Protein AF-B4D749-F1 (afdb_monomer_lite)

Radius of gyration: 25.69 Å; chains: 1; bounding box: 63×24×82 Å

Secondary structure (DSSP, 8-state):
--HHHHHHHHHHHHHHHHHHHHHHHHHHHHHHHHHHHHHHHHHHHHHHHHHHHHHHHHHHHHHTTPPP-HHHHHHHHHHHHHHHHHHTTT-HHHHHHHHHHHHHHH-GGG--HHHHHHTT--HHHHHHHHHHHHHHH-

pLDDT: mean 88.86, std 10.55, range [52.06, 98.38]

Organism: NCBI:txid497964

Foldseek 3Di:
DDPVVVVVVVVVVVVVVVVVVVVVVVVVVVVVVLVVLLVLLVQLLVLLVVLLVLVVVVVVVVVVPDDDDLVSLLVSLVSLLSSLVSCCVPDVLLSVLSNVLSVCSNPVPVDDPVNCVVSQNPSVRSSVVSVVSSVVRD

Sequence (138 aa):
MTETEIAMWLSVTSASIAAISFLRDHLATRNERETEQRGSVDKGLIALREAASHTERYIDSRREGAERNTKIELELENLWYAVYVAMRNINEPLARRFRLKAGYWRDPEQWSEQTVTEAGIGLKRIVLEADFLLHQVG

Structure (mmCIF, N/CA/C/O backbone):
data_AF-B4D749-F1
#
_entry.id   AF-B4D749-F1
#
loop_
_atom_site.group_PDB
_atom_site.id
_atom_site.type_symbol
_atom_site.label_atom_id
_atom_site.label_alt_id
_atom_site.label_comp_id
_atom_site.label_asym_id
_atom_site.label_entity_id
_atom_site.label_seq_id
_atom_site.pdbx_PDB_ins_code
_atom_site.Cartn_x
_atom_site.Cartn_y
_atom_site.Cartn_z
_atom_site.occupancy
_atom_site.B_iso_or_equiv
_atom_site.auth_seq_id
_atom_site.auth_comp_id
_atom_site.auth_asym_id
_atom_site.auth_atom_id
_atom_site.pdbx_PDB_model_num
ATOM 1 N N . MET A 1 1 ? 46.280 -2.096 -55.944 1.00 57.69 1 MET A N 1
ATOM 2 C CA . MET A 1 1 ? 45.014 -1.817 -55.245 1.00 57.69 1 MET A CA 1
ATOM 3 C C . MET A 1 1 ? 44.299 -0.739 -56.035 1.00 57.69 1 MET A C 1
ATOM 5 O O . MET A 1 1 ? 44.894 0.304 -56.279 1.00 57.69 1 MET A O 1
ATOM 9 N N . THR A 1 2 ? 43.117 -1.047 -56.552 1.00 80.94 2 THR A N 1
ATOM 10 C CA . THR A 1 2 ? 42.337 -0.180 -57.453 1.00 80.94 2 THR A CA 1
ATOM 11 C C . THR A 1 2 ? 41.416 0.745 -56.646 1.00 80.94 2 THR A C 1
ATOM 13 O O . THR A 1 2 ? 41.023 0.394 -55.534 1.00 80.94 2 THR A O 1
ATOM 16 N N . GLU A 1 3 ? 41.051 1.923 -57.167 1.00 74.75 3 GLU A N 1
ATOM 17 C CA . GLU A 1 3 ? 40.133 2.862 -56.478 1.00 74.75 3 GLU A CA 1
ATOM 18 C C . GLU A 1 3 ? 38.808 2.198 -56.056 1.00 74.75 3 GLU A C 1
ATOM 20 O O . GLU A 1 3 ? 38.255 2.503 -54.999 1.00 74.75 3 GLU A O 1
ATOM 25 N N . THR A 1 4 ? 38.336 1.224 -56.835 1.00 73.31 4 THR A N 1
ATOM 26 C CA . THR A 1 4 ? 37.127 0.438 -56.560 1.00 73.31 4 THR A CA 1
ATOM 27 C C . THR A 1 4 ? 37.265 -0.495 -55.355 1.00 73.31 4 THR A C 1
ATOM 29 O O . THR A 1 4 ? 36.298 -0.689 -54.620 1.00 73.31 4 THR A O 1
ATOM 32 N N . GLU A 1 5 ? 38.456 -1.047 -55.102 1.00 70.31 5 GLU A N 1
ATOM 33 C CA . GLU A 1 5 ? 38.710 -1.867 -53.909 1.00 70.31 5 GLU A CA 1
ATOM 34 C C . GLU A 1 5 ? 38.688 -1.005 -52.642 1.00 70.31 5 GLU A C 1
ATOM 36 O O . GLU A 1 5 ? 38.099 -1.401 -51.637 1.00 70.31 5 GLU A O 1
ATOM 41 N N . ILE A 1 6 ? 39.257 0.204 -52.699 1.00 70.12 6 ILE A N 1
ATOM 42 C CA . ILE A 1 6 ? 39.272 1.143 -51.568 1.00 70.12 6 ILE A CA 1
ATOM 43 C C . ILE A 1 6 ? 37.844 1.604 -51.224 1.00 70.12 6 ILE A C 1
ATOM 45 O O . ILE A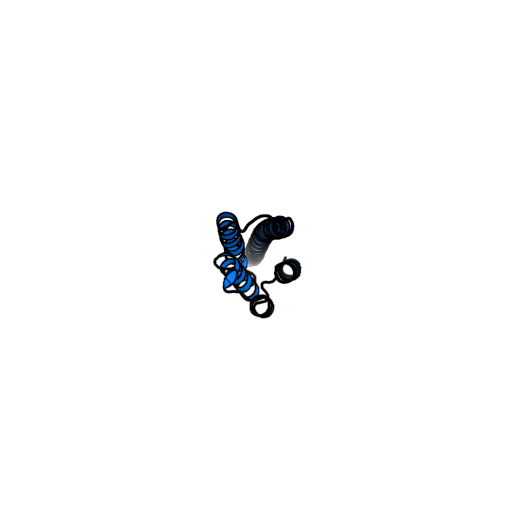 1 6 ? 37.459 1.591 -50.054 1.00 70.12 6 ILE A O 1
ATOM 49 N N . ALA A 1 7 ? 37.029 1.945 -52.229 1.00 72.00 7 ALA A N 1
ATOM 50 C CA . ALA A 1 7 ? 35.634 2.354 -52.034 1.00 72.00 7 ALA A CA 1
ATOM 51 C C . ALA A 1 7 ? 34.765 1.249 -51.399 1.00 72.00 7 ALA A C 1
ATOM 53 O O . ALA A 1 7 ? 33.923 1.521 -50.540 1.00 72.00 7 ALA A O 1
ATOM 54 N N . MET A 1 8 ? 35.003 -0.010 -51.774 1.00 72.25 8 MET A N 1
ATOM 55 C CA . MET A 1 8 ? 34.299 -1.170 -51.224 1.00 72.25 8 MET A CA 1
ATOM 56 C C . MET A 1 8 ? 34.629 -1.399 -49.739 1.00 72.25 8 MET A C 1
ATOM 58 O O . MET A 1 8 ? 33.719 -1.588 -48.931 1.00 72.25 8 MET A O 1
ATOM 62 N N . TRP A 1 9 ? 35.901 -1.290 -49.340 1.00 58.44 9 TRP A N 1
ATOM 63 C CA . TRP A 1 9 ? 36.304 -1.395 -47.928 1.00 58.44 9 TRP A CA 1
ATOM 64 C C . TRP A 1 9 ? 35.773 -0.238 -47.056 1.00 58.44 9 TRP A C 1
ATOM 66 O O . TRP A 1 9 ? 35.377 -0.455 -45.906 1.00 58.44 9 TRP A O 1
ATOM 76 N N . LEU A 1 10 ? 35.689 0.983 -47.595 1.00 67.25 10 LEU A N 1
ATOM 77 C CA . LEU A 1 10 ? 35.098 2.137 -46.896 1.00 67.25 10 LEU A CA 1
ATOM 78 C C . LEU A 1 10 ? 33.574 1.996 -46.686 1.00 67.25 10 LEU A C 1
ATOM 80 O O . LEU A 1 10 ? 33.039 2.421 -45.659 1.00 67.25 10 LEU A O 1
ATOM 84 N N . SER A 1 11 ? 32.863 1.355 -47.617 1.00 64.38 11 SER A N 1
ATOM 85 C CA . SER A 1 11 ? 31.421 1.086 -47.493 1.00 64.38 11 SER A CA 1
ATOM 86 C C . SER A 1 11 ? 31.102 0.004 -46.448 1.00 64.38 11 SER A C 1
ATOM 88 O O . SER A 1 11 ? 30.180 0.159 -45.646 1.00 64.38 11 SER A O 1
ATOM 90 N N . VAL A 1 12 ? 31.897 -1.069 -46.395 1.00 63.41 12 VAL A N 1
ATOM 91 C CA . VAL A 1 12 ? 31.700 -2.162 -45.424 1.00 63.41 12 VAL A CA 1
ATOM 92 C C . VAL A 1 12 ? 31.964 -1.692 -43.988 1.00 63.41 12 VAL A C 1
ATOM 94 O O . VAL A 1 12 ? 31.225 -2.046 -43.066 1.00 63.41 12 VAL A O 1
ATOM 97 N N . THR A 1 13 ? 32.985 -0.857 -43.781 1.00 66.75 13 THR A N 1
ATOM 98 C CA . THR A 1 13 ? 33.313 -0.313 -42.451 1.00 66.75 13 THR A CA 1
ATOM 99 C C . THR A 1 13 ? 32.249 0.658 -41.943 1.00 66.75 13 THR A C 1
ATOM 101 O O . THR A 1 13 ? 31.842 0.564 -40.786 1.00 66.75 13 THR A O 1
ATOM 104 N N . SER A 1 14 ? 31.725 1.533 -42.803 1.00 66.69 14 SER A N 1
ATOM 105 C CA . SER A 1 14 ? 30.655 2.473 -42.439 1.00 66.69 14 SER A CA 1
ATOM 106 C C . SER A 1 14 ? 29.330 1.771 -42.116 1.00 66.69 14 SER A C 1
ATOM 108 O O . SER A 1 14 ? 28.709 2.087 -41.098 1.00 66.69 14 SER A O 1
ATOM 110 N N . ALA A 1 15 ? 28.940 0.754 -42.891 1.00 64.75 15 ALA A N 1
ATOM 111 C CA . ALA A 1 15 ? 27.777 -0.080 -42.573 1.00 64.75 15 ALA A CA 1
ATOM 112 C C . ALA A 1 15 ? 27.944 -0.834 -41.237 1.00 64.75 15 ALA A C 1
ATOM 114 O O . ALA A 1 15 ? 27.006 -0.920 -40.441 1.00 64.75 15 ALA A O 1
ATOM 115 N N . SER A 1 16 ? 29.157 -1.318 -40.948 1.00 65.00 16 SER A N 1
ATOM 116 C CA . SER A 1 16 ? 29.476 -2.006 -39.688 1.00 65.00 16 SER A CA 1
ATOM 117 C C . SER A 1 16 ? 29.409 -1.068 -38.477 1.00 65.00 16 SER A C 1
ATOM 119 O O . SER A 1 16 ? 28.849 -1.430 -37.443 1.00 65.00 16 SER A O 1
ATOM 121 N N . ILE A 1 17 ? 29.927 0.159 -38.602 1.00 76.69 17 ILE A N 1
ATOM 122 C CA . ILE A 1 17 ? 29.863 1.180 -37.544 1.00 76.69 17 ILE A CA 1
ATOM 123 C C . ILE A 1 17 ? 28.409 1.554 -37.237 1.00 76.69 17 ILE A C 1
ATOM 125 O O . ILE A 1 17 ? 28.036 1.651 -36.065 1.00 76.69 17 ILE A O 1
ATOM 129 N N . ALA A 1 18 ? 27.576 1.724 -38.267 1.00 78.25 18 ALA A N 1
ATOM 130 C CA . ALA A 1 18 ? 26.160 2.035 -38.095 1.00 78.25 18 ALA A CA 1
ATOM 131 C C . ALA A 1 18 ? 25.410 0.905 -37.369 1.00 78.25 18 ALA A C 1
ATOM 133 O O . ALA A 1 18 ? 24.680 1.171 -36.415 1.00 78.25 18 ALA A O 1
ATOM 134 N N . ALA A 1 19 ? 25.650 -0.355 -37.749 1.00 77.31 19 ALA A N 1
ATOM 135 C CA . ALA A 1 19 ? 25.043 -1.513 -37.095 1.00 77.31 19 ALA A CA 1
ATOM 136 C C . ALA A 1 19 ? 25.461 -1.644 -35.618 1.00 77.31 19 ALA A C 1
ATOM 138 O O . ALA A 1 19 ? 24.615 -1.865 -34.752 1.00 77.31 19 ALA A O 1
ATOM 139 N N . ILE A 1 20 ? 26.748 -1.450 -35.306 1.00 83.06 20 ILE A N 1
ATOM 140 C CA . ILE A 1 20 ? 27.256 -1.473 -33.923 1.00 83.06 20 ILE A CA 1
ATOM 141 C C . ILE A 1 20 ? 26.649 -0.333 -33.096 1.00 83.06 20 ILE A C 1
ATOM 143 O O . ILE A 1 20 ? 26.278 -0.540 -31.939 1.00 83.06 20 ILE A O 1
ATOM 147 N N . SER A 1 21 ? 26.530 0.860 -33.681 1.00 84.12 21 SER A N 1
ATOM 148 C CA . SER A 1 21 ? 25.950 2.027 -33.006 1.00 84.12 21 SER A CA 1
ATOM 149 C C . SER A 1 21 ? 24.464 1.820 -32.716 1.00 84.12 21 SER A C 1
ATOM 151 O O . SER A 1 21 ? 24.028 2.066 -31.597 1.00 84.12 21 SER A O 1
ATOM 153 N N . PHE A 1 22 ? 23.714 1.277 -33.679 1.00 82.62 22 PHE A N 1
ATOM 154 C CA . PHE A 1 22 ? 22.303 0.927 -33.515 1.00 82.62 22 PHE A CA 1
ATOM 155 C C . PHE A 1 22 ? 22.085 -0.132 -32.425 1.00 82.62 22 PHE A C 1
ATOM 157 O O . PHE A 1 22 ? 21.208 0.018 -31.578 1.00 82.62 22 PHE A O 1
ATOM 164 N N . LEU A 1 23 ? 22.910 -1.184 -32.392 1.00 83.69 23 LEU A N 1
ATOM 165 C CA . LEU A 1 23 ? 22.831 -2.203 -31.341 1.00 83.69 23 LEU A CA 1
ATOM 166 C C . LEU A 1 23 ? 23.162 -1.629 -29.961 1.00 83.69 23 LEU A C 1
ATOM 168 O O . LEU A 1 23 ? 22.490 -1.962 -28.988 1.00 83.69 23 LEU A O 1
ATOM 172 N N . ARG A 1 24 ? 24.171 -0.756 -29.865 1.00 85.56 24 ARG A N 1
ATOM 173 C CA . ARG A 1 24 ? 24.519 -0.085 -28.607 1.00 85.56 24 ARG A CA 1
ATOM 174 C C . ARG A 1 24 ? 23.376 0.794 -28.106 1.00 85.56 24 ARG A C 1
ATOM 176 O O . ARG A 1 24 ? 23.051 0.711 -26.929 1.00 85.56 24 ARG A O 1
ATOM 183 N N . ASP A 1 25 ? 22.778 1.594 -28.982 1.00 85.44 25 ASP A N 1
ATOM 184 C CA . ASP A 1 25 ? 21.657 2.480 -28.649 1.00 85.44 25 ASP A CA 1
ATOM 185 C C . ASP A 1 25 ? 20.421 1.684 -28.193 1.00 85.44 25 ASP A C 1
ATOM 187 O O . ASP A 1 25 ? 19.820 1.957 -27.152 1.00 85.44 25 ASP A O 1
ATOM 191 N N . HIS A 1 26 ? 20.107 0.595 -28.898 1.00 80.44 26 HIS A N 1
ATOM 192 C CA . HIS A 1 26 ? 19.005 -0.296 -28.531 1.00 80.44 26 HIS A CA 1
ATOM 193 C C . HIS A 1 26 ? 19.240 -1.041 -27.207 1.00 80.44 26 HIS A C 1
ATOM 195 O O . HIS A 1 26 ? 18.302 -1.281 -26.450 1.00 80.44 26 HIS A O 1
ATOM 201 N N . LEU A 1 27 ? 20.486 -1.413 -26.898 1.00 86.31 27 LEU A N 1
ATOM 202 C CA . LEU A 1 27 ? 20.834 -2.016 -25.607 1.00 86.31 27 LEU A CA 1
ATOM 203 C C . LEU A 1 27 ? 20.831 -0.985 -24.472 1.00 86.31 27 LEU A C 1
ATOM 205 O O . LEU A 1 27 ? 20.348 -1.294 -23.384 1.00 86.31 27 LEU A O 1
ATOM 209 N N . ALA A 1 28 ? 21.326 0.229 -24.721 1.00 85.00 28 ALA A N 1
ATOM 210 C CA . ALA A 1 28 ? 21.329 1.315 -23.744 1.00 85.00 28 ALA A CA 1
ATOM 211 C C . ALA A 1 28 ? 19.898 1.698 -23.342 1.00 85.00 28 ALA A C 1
ATOM 213 O O . ALA A 1 28 ? 19.563 1.666 -22.161 1.00 85.00 28 ALA A O 1
ATOM 214 N N . THR A 1 29 ? 19.022 1.919 -24.324 1.00 84.38 29 THR A N 1
ATOM 215 C CA . THR A 1 29 ? 17.605 2.252 -24.094 1.00 84.38 29 THR A CA 1
ATOM 216 C C . THR A 1 29 ? 16.841 1.144 -23.364 1.00 84.38 29 THR A C 1
ATOM 218 O O . THR A 1 29 ? 15.959 1.428 -22.553 1.00 84.38 29 THR A O 1
ATOM 221 N N . ARG A 1 30 ? 17.164 -0.134 -23.610 1.00 81.62 30 ARG A N 1
ATOM 222 C CA . ARG A 1 30 ? 16.599 -1.254 -22.838 1.00 81.62 30 ARG A CA 1
ATOM 223 C C . ARG A 1 30 ? 17.075 -1.252 -21.390 1.00 81.62 30 ARG A C 1
ATOM 225 O O . ARG A 1 30 ? 16.242 -1.354 -20.497 1.00 81.62 30 ARG A O 1
ATOM 232 N N . ASN A 1 31 ? 18.377 -1.100 -21.166 1.00 85.69 31 ASN A N 1
ATOM 233 C CA . ASN A 1 31 ? 18.955 -1.105 -19.824 1.00 85.69 31 ASN A CA 1
ATOM 234 C C . ASN A 1 31 ? 18.443 0.072 -18.972 1.00 85.69 31 ASN A C 1
ATOM 236 O O . ASN A 1 31 ? 18.150 -0.091 -17.789 1.00 85.69 31 ASN A O 1
ATOM 240 N N . GLU A 1 32 ? 18.275 1.249 -19.580 1.00 85.75 32 GLU A N 1
ATOM 241 C CA . GLU A 1 32 ? 17.660 2.413 -18.931 1.00 85.75 32 GLU A CA 1
ATOM 242 C C . GLU A 1 32 ? 16.224 2.111 -18.496 1.00 85.75 32 GLU A C 1
ATOM 244 O O . GLU A 1 32 ? 15.897 2.276 -17.323 1.00 85.75 32 GLU A O 1
ATOM 249 N N . ARG A 1 33 ? 15.392 1.564 -19.394 1.00 83.94 33 ARG A N 1
ATOM 250 C CA . ARG A 1 33 ? 14.009 1.172 -19.069 1.00 83.94 33 ARG A CA 1
ATOM 251 C C . ARG A 1 33 ? 13.937 0.113 -17.973 1.00 83.94 33 ARG A C 1
ATOM 253 O O . ARG A 1 33 ? 13.086 0.207 -17.094 1.00 83.94 33 ARG A O 1
ATOM 260 N N . GLU A 1 34 ? 14.813 -0.888 -18.008 1.00 84.44 34 GLU A N 1
ATOM 261 C CA . GLU A 1 34 ? 14.893 -1.920 -16.966 1.00 84.44 34 GLU A CA 1
ATOM 262 C C . GLU A 1 34 ? 15.292 -1.317 -15.612 1.00 84.44 34 GLU A C 1
ATOM 264 O O . GLU A 1 34 ? 14.698 -1.644 -14.583 1.00 84.44 34 GLU A O 1
ATOM 269 N N . THR A 1 35 ? 16.247 -0.386 -15.606 1.00 85.50 35 THR A N 1
ATOM 270 C CA . THR A 1 35 ? 16.694 0.313 -14.392 1.00 85.50 35 THR A CA 1
ATOM 271 C C . THR A 1 35 ? 15.597 1.218 -13.828 1.00 85.50 35 THR A C 1
ATOM 273 O O . THR A 1 35 ? 15.342 1.208 -12.623 1.00 85.50 35 THR A O 1
ATOM 276 N N . GLU A 1 36 ? 14.902 1.970 -14.684 1.00 86.44 36 GLU A N 1
ATOM 277 C CA . GLU A 1 36 ? 13.758 2.805 -14.301 1.00 86.44 36 GLU A CA 1
ATOM 278 C C . GLU A 1 36 ? 12.596 1.969 -13.752 1.00 86.44 36 GLU A C 1
ATOM 280 O O . GLU A 1 36 ? 11.981 2.338 -12.745 1.00 86.44 36 GLU A O 1
ATOM 285 N N . GLN A 1 37 ? 12.318 0.821 -14.378 1.00 86.25 37 GLN A N 1
ATOM 286 C CA . GLN A 1 37 ? 11.284 -0.106 -13.932 1.00 86.25 37 GLN A CA 1
ATOM 287 C C . GLN A 1 37 ? 11.620 -0.680 -12.551 1.00 86.25 37 GLN A C 1
ATOM 289 O O . GLN A 1 37 ? 10.779 -0.631 -11.652 1.00 86.25 37 GLN A O 1
ATOM 294 N N . ARG A 1 38 ? 12.857 -1.152 -12.350 1.00 85.88 38 ARG A N 1
ATOM 295 C CA . ARG A 1 38 ? 13.338 -1.646 -11.048 1.00 85.88 38 ARG A CA 1
ATOM 296 C C . ARG A 1 38 ? 13.267 -0.572 -9.972 1.00 85.88 38 ARG A C 1
ATOM 298 O O . ARG A 1 38 ? 12.673 -0.797 -8.923 1.00 85.88 38 ARG A O 1
ATOM 305 N N . GLY A 1 39 ? 13.751 0.633 -10.270 1.00 87.19 39 GLY A N 1
ATOM 306 C CA . GLY A 1 39 ? 13.665 1.760 -9.343 1.00 87.19 39 GLY A CA 1
ATOM 307 C C . GLY A 1 39 ? 12.223 2.156 -9.001 1.00 87.19 39 GLY A C 1
ATOM 308 O O . GLY A 1 39 ? 11.958 2.627 -7.894 1.00 87.19 39 GLY A O 1
ATOM 309 N N . SER A 1 40 ? 11.274 1.960 -9.919 1.00 87.62 40 SER A N 1
ATOM 310 C CA . SER A 1 40 ? 9.846 2.184 -9.659 1.00 87.62 40 SER A CA 1
ATOM 311 C C . SER A 1 40 ? 9.254 1.102 -8.751 1.00 87.62 40 SER A C 1
ATOM 313 O O . SER A 1 40 ? 8.513 1.429 -7.822 1.00 87.62 40 SER A O 1
ATOM 315 N N . VAL A 1 41 ? 9.619 -0.166 -8.973 1.00 88.81 41 VAL A N 1
ATOM 316 C CA . VAL A 1 41 ? 9.234 -1.299 -8.115 1.00 88.81 41 VAL A CA 1
ATOM 317 C C . VAL A 1 41 ? 9.760 -1.119 -6.692 1.00 88.81 41 VAL A C 1
ATOM 319 O O . VAL A 1 41 ? 8.978 -1.218 -5.746 1.00 88.81 41 VAL A O 1
ATOM 322 N N . ASP A 1 42 ? 11.034 -0.761 -6.533 1.00 90.06 42 ASP A N 1
ATOM 323 C CA . ASP A 1 42 ? 11.648 -0.548 -5.218 1.00 90.06 42 ASP A CA 1
ATOM 324 C C . ASP A 1 42 ? 10.946 0.568 -4.435 1.00 90.06 42 ASP A C 1
ATOM 326 O O . ASP A 1 42 ? 10.627 0.405 -3.256 1.00 90.06 42 ASP A O 1
ATOM 330 N N . LYS A 1 43 ? 10.623 1.688 -5.097 1.00 90.44 43 LYS A N 1
ATOM 331 C CA . LYS A 1 43 ? 9.842 2.777 -4.485 1.00 90.44 43 LYS A CA 1
ATOM 332 C C . LYS A 1 43 ? 8.465 2.299 -4.019 1.00 90.44 43 LYS A C 1
ATOM 334 O O . LYS A 1 43 ? 8.034 2.667 -2.927 1.00 90.44 43 LYS A O 1
ATOM 339 N N . GLY A 1 44 ? 7.792 1.476 -4.825 1.00 91.19 44 GLY A N 1
ATOM 340 C CA . GLY A 1 44 ? 6.512 0.866 -4.466 1.00 91.19 44 GLY A CA 1
ATOM 341 C C . GLY A 1 44 ? 6.615 -0.044 -3.240 1.00 91.19 44 GLY A C 1
ATOM 342 O O . GLY A 1 44 ? 5.804 0.075 -2.320 1.00 91.19 44 GLY A O 1
ATOM 343 N N . LEU A 1 45 ? 7.642 -0.898 -3.187 1.00 91.25 45 LEU A N 1
ATOM 344 C CA . LEU A 1 45 ? 7.902 -1.803 -2.061 1.00 91.25 45 LEU A CA 1
ATOM 345 C C . LEU A 1 45 ? 8.226 -1.056 -0.767 1.00 91.25 45 LEU A C 1
ATOM 347 O O . LEU A 1 45 ? 7.734 -1.435 0.297 1.00 91.25 45 LEU A O 1
ATOM 351 N N . ILE A 1 46 ? 9.033 0.003 -0.842 1.00 93.50 46 ILE A N 1
ATOM 352 C CA . ILE A 1 46 ? 9.372 0.830 0.321 1.00 93.50 46 ILE A CA 1
ATOM 353 C C . ILE A 1 46 ? 8.105 1.471 0.894 1.00 93.50 46 ILE A C 1
ATOM 355 O O . ILE A 1 46 ? 7.827 1.306 2.082 1.00 93.50 46 ILE A O 1
ATOM 359 N N . ALA A 1 47 ? 7.301 2.119 0.044 1.00 94.94 47 ALA A N 1
ATOM 360 C CA . ALA A 1 47 ? 6.046 2.736 0.466 1.00 94.94 47 ALA A CA 1
ATOM 361 C C . ALA A 1 47 ? 5.079 1.704 1.073 1.00 94.94 47 ALA A C 1
ATOM 363 O O . ALA A 1 47 ? 4.433 1.968 2.088 1.00 94.94 47 ALA A O 1
ATOM 364 N N . LEU A 1 48 ? 4.993 0.507 0.478 1.00 95.81 48 LEU A N 1
ATOM 365 C CA . LEU A 1 48 ? 4.157 -0.577 0.991 1.00 95.81 48 LEU A CA 1
ATOM 366 C C . LEU A 1 48 ? 4.594 -1.028 2.388 1.00 95.81 48 LEU A C 1
ATOM 368 O O . LEU A 1 48 ? 3.749 -1.183 3.269 1.00 95.81 48 LEU A O 1
ATOM 372 N N . ARG A 1 49 ? 5.897 -1.239 2.598 1.00 95.12 49 ARG A N 1
ATOM 373 C CA . ARG A 1 49 ? 6.443 -1.663 3.896 1.00 95.12 49 ARG A CA 1
ATOM 374 C C . ARG A 1 49 ? 6.201 -0.619 4.977 1.00 95.12 49 ARG A C 1
ATOM 376 O O . ARG A 1 49 ? 5.853 -0.982 6.099 1.00 95.12 49 ARG A O 1
ATOM 3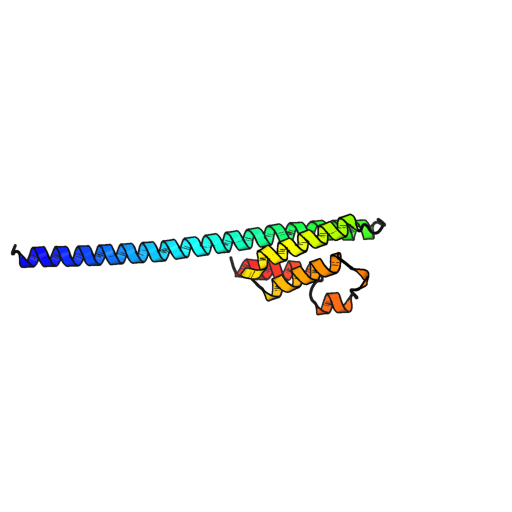83 N N . GLU A 1 50 ? 6.343 0.658 4.637 1.00 96.88 50 GLU A N 1
ATOM 384 C CA . GLU A 1 50 ? 6.037 1.766 5.541 1.00 96.88 50 GLU A CA 1
ATOM 385 C C 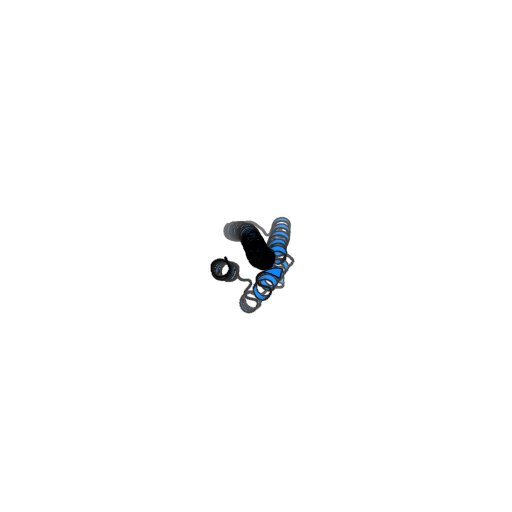. GLU A 1 50 ? 4.552 1.766 5.937 1.00 96.88 50 GLU A C 1
ATOM 387 O O . GLU A 1 50 ? 4.229 1.686 7.125 1.00 96.88 50 GLU A O 1
ATOM 392 N N . ALA A 1 51 ? 3.644 1.738 4.955 1.00 97.94 51 ALA A N 1
ATOM 393 C CA . ALA A 1 51 ? 2.202 1.698 5.199 1.00 97.94 51 ALA A CA 1
ATOM 394 C C . ALA A 1 51 ? 1.778 0.470 6.025 1.00 97.94 51 ALA A C 1
ATOM 396 O O . ALA A 1 51 ? 0.959 0.582 6.945 1.00 97.94 51 ALA A O 1
ATOM 397 N N . ALA A 1 52 ? 2.348 -0.701 5.725 1.00 97.56 52 ALA A N 1
ATOM 398 C CA . ALA A 1 52 ? 2.070 -1.941 6.439 1.00 97.56 52 ALA A CA 1
ATOM 399 C C . ALA A 1 52 ? 2.548 -1.880 7.895 1.00 97.56 52 ALA A C 1
ATOM 401 O O . ALA A 1 52 ? 1.749 -2.115 8.797 1.00 97.56 52 ALA A O 1
ATOM 402 N N . SER A 1 53 ? 3.797 -1.470 8.131 1.00 97.50 53 SER A N 1
ATOM 403 C CA . SER A 1 53 ? 4.376 -1.332 9.475 1.00 97.50 53 SER A CA 1
ATOM 404 C C . SER A 1 53 ? 3.577 -0.363 10.353 1.00 97.50 53 SER A C 1
ATOM 406 O O . SER A 1 53 ? 3.253 -0.676 11.499 1.00 97.50 53 SER A O 1
ATOM 408 N N . HIS A 1 54 ? 3.188 0.798 9.813 1.00 97.62 54 HIS A N 1
ATOM 409 C CA . HIS A 1 54 ? 2.343 1.750 10.542 1.00 97.62 54 HIS A CA 1
ATOM 410 C C . HIS A 1 54 ? 0.962 1.169 10.850 1.00 97.62 54 HIS A C 1
ATOM 412 O O . HIS A 1 54 ? 0.435 1.359 11.947 1.00 97.62 54 HIS A O 1
ATOM 418 N N . THR A 1 55 ? 0.390 0.428 9.899 1.00 97.94 55 THR A N 1
ATOM 419 C CA . THR A 1 55 ? -0.901 -0.233 10.087 1.00 97.94 55 THR A CA 1
ATOM 420 C C . THR A 1 55 ? -0.840 -1.283 11.197 1.00 97.94 55 THR A C 1
ATOM 422 O O . THR A 1 55 ? -1.728 -1.314 12.045 1.00 97.94 55 THR A O 1
ATOM 425 N N . GLU A 1 56 ? 0.187 -2.136 11.201 1.00 97.50 56 GLU A N 1
ATOM 426 C CA . GLU A 1 56 ? 0.376 -3.177 12.220 1.00 97.50 56 GLU A CA 1
ATOM 427 C C . GLU A 1 56 ? 0.498 -2.560 13.609 1.00 97.50 56 GLU A C 1
ATOM 429 O O . GLU A 1 56 ? -0.283 -2.901 14.493 1.00 97.50 56 GLU A O 1
ATOM 434 N N . ARG A 1 57 ? 1.374 -1.559 13.766 1.00 97.38 57 ARG A N 1
ATOM 435 C CA . ARG A 1 57 ? 1.539 -0.836 15.036 1.00 97.38 57 ARG A CA 1
ATOM 436 C C . ARG A 1 57 ? 0.235 -0.221 15.523 1.00 97.38 57 ARG A C 1
ATOM 438 O O . ARG A 1 57 ? -0.076 -0.295 16.709 1.00 97.38 57 ARG A O 1
ATOM 445 N N . TYR A 1 58 ? -0.534 0.384 14.617 1.00 96.88 58 TYR A N 1
ATOM 446 C CA . TYR A 1 58 ? -1.822 0.956 14.980 1.00 96.88 58 TYR A CA 1
ATOM 447 C C . TYR A 1 58 ? -2.798 -0.125 15.453 1.00 96.88 58 TYR A C 1
ATOM 449 O O . TYR A 1 58 ? -3.367 -0.001 16.534 1.00 96.88 58 TYR A O 1
ATOM 457 N N . ILE A 1 59 ? -2.949 -1.213 14.695 1.00 94.81 59 ILE A N 1
ATOM 458 C CA . ILE A 1 59 ? -3.821 -2.334 15.066 1.00 94.81 59 ILE A CA 1
ATOM 459 C C . ILE A 1 59 ? -3.400 -2.943 16.409 1.00 94.81 59 ILE A C 1
ATOM 461 O O . ILE A 1 59 ? -4.265 -3.209 17.243 1.00 94.81 59 ILE A O 1
ATOM 465 N N . ASP A 1 60 ? -2.105 -3.135 16.640 1.00 96.62 60 ASP A N 1
ATOM 466 C CA . ASP A 1 60 ? -1.595 -3.714 17.882 1.00 96.62 60 ASP A CA 1
ATOM 467 C C . ASP A 1 60 ? -1.837 -2.784 19.075 1.00 96.62 60 ASP A C 1
ATOM 469 O O . ASP A 1 60 ? -2.388 -3.228 20.079 1.00 96.62 60 ASP A O 1
ATOM 473 N N . SER A 1 61 ? -1.603 -1.474 18.934 1.00 96.44 61 SER A N 1
ATOM 474 C CA . SER A 1 61 ? -1.962 -0.514 19.991 1.00 96.44 61 SER A CA 1
ATOM 475 C C . SER A 1 61 ? -3.460 -0.539 20.329 1.00 96.44 61 SER A C 1
ATOM 477 O O . SER A 1 61 ? -3.838 -0.490 21.499 1.00 96.44 61 SER A O 1
ATOM 479 N N . ARG A 1 62 ? -4.338 -0.685 19.323 1.00 95.31 62 ARG A N 1
ATOM 480 C CA . ARG A 1 62 ? -5.788 -0.821 19.538 1.00 95.31 62 ARG A CA 1
ATOM 481 C C . ARG A 1 62 ? -6.132 -2.123 20.267 1.00 95.31 62 ARG A C 1
ATOM 483 O O . ARG A 1 62 ? -7.029 -2.117 21.106 1.00 95.31 62 ARG A O 1
ATOM 490 N N . ARG A 1 63 ? -5.420 -3.222 19.987 1.00 94.38 63 ARG A N 1
ATOM 491 C CA . ARG A 1 63 ? -5.569 -4.504 20.705 1.00 94.38 63 ARG A CA 1
ATOM 492 C C . ARG A 1 63 ? -5.113 -4.416 22.160 1.00 94.38 63 ARG A C 1
ATOM 494 O O . ARG A 1 63 ? -5.704 -5.070 23.010 1.00 94.38 63 ARG A O 1
ATOM 501 N N . GLU A 1 64 ? -4.110 -3.591 22.443 1.00 95.94 64 GLU A N 1
ATOM 502 C CA . GLU A 1 64 ? -3.610 -3.309 23.795 1.00 95.94 64 GLU A CA 1
ATOM 503 C C . GLU A 1 64 ? -4.512 -2.347 24.592 1.00 95.94 64 GLU A C 1
ATOM 505 O O . GLU A 1 64 ? -4.240 -2.061 25.757 1.00 95.94 64 GLU A O 1
ATOM 510 N N . GLY A 1 65 ? -5.613 -1.877 23.995 1.00 96.25 65 GLY A N 1
ATOM 511 C CA . GLY A 1 65 ? -6.614 -1.040 24.656 1.00 96.25 65 GLY A CA 1
ATOM 512 C C . GLY A 1 65 ? -6.490 0.453 24.361 1.00 96.25 65 GLY A C 1
ATOM 513 O O . GLY A 1 65 ? -7.214 1.240 24.968 1.00 96.25 65 GLY A O 1
ATOM 514 N N . ALA A 1 66 ? -5.621 0.867 23.431 1.00 95.38 66 ALA A N 1
ATOM 515 C CA . ALA A 1 66 ? -5.601 2.253 22.981 1.00 95.38 66 ALA A CA 1
ATOM 516 C C . ALA A 1 66 ? -6.933 2.632 22.313 1.00 95.38 66 ALA A C 1
ATOM 518 O O . ALA A 1 66 ? -7.532 1.863 21.549 1.00 95.38 66 ALA A O 1
ATOM 519 N N . GLU A 1 67 ? -7.383 3.856 22.574 1.00 95.88 67 GLU A N 1
ATOM 520 C CA . GLU A 1 67 ? -8.579 4.401 21.944 1.00 95.88 67 GLU A CA 1
ATOM 521 C C . GLU A 1 67 ? -8.373 4.665 20.445 1.00 95.88 67 GLU A C 1
ATOM 523 O O . GLU A 1 67 ? -7.259 4.687 19.909 1.00 95.88 67 GLU A O 1
ATOM 528 N N . ARG A 1 68 ? -9.489 4.877 19.743 1.00 94.38 68 ARG A N 1
ATOM 529 C CA . ARG A 1 68 ? -9.463 5.298 18.343 1.00 94.38 68 ARG A CA 1
ATOM 530 C C . ARG A 1 68 ? -8.744 6.637 18.207 1.00 94.38 68 ARG A C 1
ATOM 532 O O . ARG A 1 68 ? -8.964 7.553 18.988 1.00 94.38 68 ARG A O 1
ATOM 539 N N . ASN A 1 69 ? -7.909 6.754 17.177 1.00 95.50 69 ASN A N 1
ATOM 540 C CA . ASN A 1 69 ? -7.119 7.951 16.920 1.00 95.50 69 ASN A C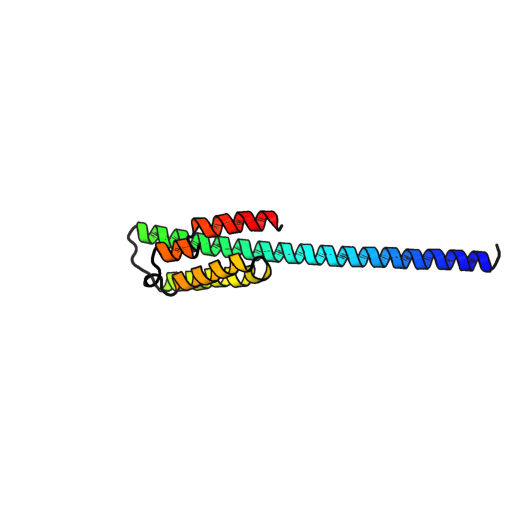A 1
ATOM 541 C C . ASN A 1 69 ? -7.225 8.309 15.441 1.00 95.50 69 ASN A C 1
ATOM 543 O O . ASN A 1 69 ? -6.513 7.765 14.598 1.00 95.50 69 ASN A O 1
ATOM 547 N N . THR A 1 70 ? -8.118 9.247 15.148 1.00 95.38 70 THR A N 1
ATOM 548 C CA . THR A 1 70 ? -8.425 9.698 13.786 1.00 95.38 70 THR A CA 1
ATOM 549 C C . THR A 1 70 ? -7.235 10.357 13.093 1.00 95.38 70 THR A C 1
ATOM 551 O O . THR A 1 70 ? -7.134 10.307 11.871 1.00 95.38 70 THR A O 1
ATOM 554 N N . LYS A 1 71 ? -6.294 10.938 13.850 1.00 96.25 71 LYS A N 1
ATOM 555 C CA . LYS A 1 71 ? -5.067 11.502 13.279 1.00 96.25 71 LYS A CA 1
ATOM 556 C C . LYS A 1 71 ? -4.180 10.403 12.693 1.00 96.25 71 LYS A C 1
ATOM 558 O O . LYS A 1 71 ? -3.704 10.552 11.574 1.00 96.25 71 LYS A O 1
ATOM 563 N N . ILE A 1 72 ? -4.005 9.297 13.420 1.00 96.62 72 ILE A N 1
ATOM 564 C CA . ILE A 1 72 ? -3.240 8.145 12.920 1.00 96.62 72 ILE A CA 1
ATOM 565 C C . ILE A 1 72 ? -3.969 7.504 11.734 1.00 96.62 72 ILE A C 1
ATOM 567 O O . ILE A 1 72 ? -3.335 7.157 10.745 1.00 96.62 72 ILE A O 1
ATOM 571 N N . GLU A 1 73 ? -5.298 7.390 11.784 1.00 97.06 73 GLU A N 1
ATOM 572 C CA . GLU A 1 73 ? -6.084 6.872 10.654 1.00 97.06 73 GLU A CA 1
ATOM 573 C C . GLU A 1 73 ? -5.897 7.723 9.382 1.00 97.06 73 GLU A C 1
ATOM 575 O O . GLU A 1 73 ? -5.670 7.172 8.307 1.00 97.06 73 GLU A O 1
ATOM 580 N N . LEU A 1 74 ? -5.866 9.055 9.498 1.00 97.56 74 LEU A N 1
ATOM 581 C CA . LEU A 1 74 ? -5.558 9.945 8.371 1.00 97.56 74 LEU A CA 1
ATOM 582 C C . LEU A 1 74 ? -4.120 9.765 7.849 1.00 97.56 74 LEU A C 1
ATOM 584 O O . LEU A 1 74 ? -3.874 9.814 6.643 1.00 97.56 74 LEU A O 1
ATOM 588 N N . GLU A 1 75 ? -3.149 9.550 8.736 1.00 97.62 75 GLU A N 1
ATOM 589 C CA . GLU A 1 75 ? -1.773 9.227 8.336 1.00 97.62 75 GLU A CA 1
ATOM 590 C C . GLU A 1 75 ? -1.721 7.901 7.560 1.00 97.62 75 GLU A C 1
ATOM 592 O O . GLU A 1 75 ? -1.085 7.826 6.507 1.00 97.62 75 GLU A O 1
ATOM 597 N N . LEU A 1 76 ? -2.454 6.880 8.015 1.00 98.19 76 LEU A N 1
ATOM 598 C CA . LEU A 1 76 ? -2.571 5.600 7.317 1.00 98.19 76 LEU A CA 1
ATOM 599 C C . LEU A 1 76 ? -3.235 5.759 5.946 1.00 98.19 76 LEU A C 1
ATOM 601 O O . LEU A 1 76 ? -2.738 5.194 4.972 1.00 98.19 76 LEU A O 1
ATOM 605 N N . GLU A 1 77 ? -4.306 6.547 5.834 1.00 98.31 77 GLU A N 1
ATOM 606 C CA . GLU A 1 77 ? -4.916 6.881 4.542 1.00 98.31 77 GLU A CA 1
ATOM 607 C C . GLU A 1 77 ? -3.866 7.420 3.559 1.00 98.31 77 GLU A C 1
ATOM 609 O O . GLU A 1 77 ? -3.740 6.910 2.440 1.00 98.31 77 GLU A O 1
ATOM 614 N N . ASN A 1 78 ? -3.087 8.416 3.988 1.00 98.25 78 ASN A N 1
ATOM 615 C CA . ASN A 1 78 ? -2.072 9.050 3.149 1.00 98.25 78 ASN A CA 1
ATOM 616 C C . ASN A 1 78 ? -0.978 8.065 2.725 1.00 98.25 78 ASN A C 1
ATOM 618 O O . ASN A 1 78 ? -0.608 8.033 1.548 1.00 98.25 78 ASN A O 1
ATOM 622 N N . LEU A 1 79 ? -0.502 7.229 3.653 1.00 98.25 79 LEU A N 1
ATOM 623 C CA . LEU A 1 79 ? 0.494 6.199 3.363 1.00 98.25 79 LEU A CA 1
ATOM 624 C C . LEU A 1 79 ? -0.026 5.212 2.313 1.00 98.25 79 LEU A C 1
ATOM 626 O O . LEU A 1 79 ? 0.618 5.007 1.287 1.00 98.25 79 LEU A O 1
ATOM 630 N N . TRP A 1 80 ? -1.227 4.658 2.499 1.00 98.38 80 TRP A N 1
ATOM 631 C CA . TRP A 1 80 ? -1.814 3.716 1.540 1.00 98.38 80 TRP A CA 1
ATOM 632 C C . TRP A 1 80 ? -2.110 4.356 0.176 1.00 98.38 80 TRP A C 1
ATOM 634 O O . TRP A 1 80 ? -1.965 3.700 -0.861 1.00 98.38 80 TRP A O 1
ATOM 644 N N . TYR A 1 81 ? -2.464 5.642 0.143 1.00 98.12 81 TYR A N 1
ATOM 645 C CA . TYR A 1 81 ? -2.625 6.374 -1.112 1.00 98.12 81 TYR A CA 1
ATOM 646 C C . TYR A 1 81 ? -1.284 6.591 -1.831 1.00 98.12 81 TYR A C 1
ATOM 648 O O . TYR A 1 81 ? -1.219 6.468 -3.057 1.00 98.12 81 TYR A O 1
ATOM 656 N N . ALA A 1 82 ? -0.199 6.841 -1.091 1.00 97.44 82 ALA A N 1
ATOM 657 C CA . ALA A 1 82 ? 1.145 6.926 -1.659 1.00 97.44 82 ALA A CA 1
ATOM 658 C C . ALA A 1 82 ? 1.572 5.597 -2.307 1.00 97.44 82 ALA A C 1
ATOM 660 O O . ALA A 1 82 ? 2.104 5.611 -3.421 1.00 97.44 82 ALA A O 1
ATOM 661 N N . VAL A 1 83 ? 1.246 4.452 -1.687 1.00 97.06 83 VAL A N 1
ATOM 662 C CA . VAL A 1 83 ? 1.471 3.127 -2.300 1.00 97.06 83 VAL A CA 1
ATOM 663 C C . VAL A 1 83 ? 0.724 3.006 -3.629 1.00 97.06 83 VAL A C 1
ATOM 665 O O . VAL A 1 83 ? 1.316 2.603 -4.629 1.00 97.06 83 VAL A O 1
ATOM 668 N N . TYR A 1 84 ? -0.555 3.398 -3.682 1.00 97.19 84 TYR A N 1
ATOM 669 C CA . TYR A 1 84 ? -1.321 3.411 -4.935 1.00 97.19 84 TYR A CA 1
ATOM 670 C C . TYR A 1 84 ? -0.620 4.232 -6.025 1.00 97.19 84 TYR A C 1
ATOM 672 O O . TYR A 1 84 ? -0.461 3.752 -7.148 1.00 97.19 84 TYR A O 1
ATOM 680 N N . VAL A 1 85 ? -0.168 5.447 -5.703 1.00 96.31 85 VAL A N 1
ATOM 681 C CA . VAL A 1 85 ? 0.512 6.325 -6.666 1.00 96.31 85 VAL A CA 1
ATOM 682 C C . VAL A 1 85 ? 1.797 5.691 -7.199 1.00 96.31 85 VAL A C 1
ATOM 684 O O . VAL A 1 85 ? 2.039 5.769 -8.403 1.00 96.31 85 VAL A O 1
ATOM 687 N N . ALA A 1 86 ? 2.585 5.046 -6.337 1.00 93.50 86 ALA A N 1
ATOM 688 C CA . ALA A 1 86 ? 3.811 4.361 -6.739 1.00 93.50 86 ALA A CA 1
ATOM 689 C C . ALA A 1 86 ? 3.535 3.115 -7.603 1.00 93.50 86 ALA A C 1
ATOM 691 O O . ALA A 1 86 ? 4.300 2.806 -8.512 1.00 93.50 86 ALA A O 1
ATOM 692 N N . MET A 1 87 ? 2.420 2.423 -7.353 1.00 92.75 87 MET A N 1
ATOM 693 C CA . MET A 1 87 ? 2.127 1.108 -7.930 1.00 92.75 87 MET A CA 1
ATOM 694 C C . MET A 1 87 ? 1.210 1.126 -9.161 1.00 92.75 87 MET A C 1
ATOM 696 O O . MET A 1 87 ? 1.167 0.132 -9.889 1.00 92.75 87 MET A O 1
ATOM 700 N N . ARG A 1 88 ? 0.493 2.228 -9.429 1.00 93.94 88 ARG A N 1
ATOM 701 C CA . ARG A 1 88 ? -0.519 2.320 -10.508 1.00 93.94 88 ARG A CA 1
ATOM 702 C C . ARG A 1 88 ? 0.010 1.986 -11.907 1.00 93.94 88 ARG A C 1
ATOM 704 O O . ARG A 1 88 ? -0.697 1.394 -12.709 1.00 93.94 88 ARG A O 1
ATOM 711 N N . ASN A 1 89 ? 1.276 2.302 -12.182 1.00 90.56 89 ASN A N 1
ATOM 712 C CA . ASN A 1 89 ? 1.902 2.022 -13.480 1.00 90.56 89 ASN A CA 1
ATOM 713 C C . ASN A 1 89 ? 2.577 0.639 -13.545 1.00 90.56 89 ASN A C 1
ATOM 715 O O . ASN A 1 89 ? 3.032 0.242 -14.611 1.00 90.56 89 ASN A O 1
ATOM 719 N N . ILE A 1 90 ? 2.661 -0.080 -12.420 1.00 89.81 90 ILE A N 1
ATOM 720 C CA . ILE A 1 90 ? 3.324 -1.389 -12.312 1.00 89.81 90 ILE A CA 1
ATOM 721 C C . ILE A 1 90 ? 2.277 -2.502 -12.358 1.00 89.81 90 ILE A C 1
ATOM 723 O O . ILE A 1 90 ? 2.352 -3.411 -13.180 1.00 89.81 90 ILE A O 1
ATOM 727 N N . ASN A 1 91 ? 1.280 -2.427 -11.472 1.00 91.56 91 ASN A N 1
ATOM 728 C CA . ASN A 1 91 ? 0.186 -3.388 -11.403 1.00 91.56 91 ASN A CA 1
ATOM 729 C C . ASN A 1 91 ? -1.095 -2.674 -10.974 1.00 91.56 91 ASN A C 1
ATOM 731 O O . ASN A 1 91 ? -1.395 -2.531 -9.790 1.00 91.56 91 ASN A O 1
ATOM 735 N N . GLU A 1 92 ? -1.861 -2.229 -11.959 1.00 93.25 92 GLU A N 1
ATOM 736 C CA . GLU A 1 92 ? -3.063 -1.430 -11.744 1.00 93.25 92 GLU A CA 1
ATOM 737 C C . GLU A 1 92 ? -4.162 -2.162 -10.926 1.00 93.25 92 GLU A C 1
ATOM 739 O O . GLU A 1 92 ? -4.717 -1.563 -10.001 1.00 93.25 92 GLU A O 1
ATOM 744 N N . PRO A 1 93 ? -4.469 -3.463 -11.142 1.00 94.19 93 PRO A N 1
ATOM 745 C CA . PRO A 1 93 ? -5.405 -4.197 -10.280 1.00 94.19 93 PRO A CA 1
ATOM 746 C C . PRO A 1 93 ? -5.011 -4.246 -8.797 1.00 94.19 93 PRO A C 1
ATOM 748 O O . PRO A 1 93 ? -5.872 -4.129 -7.920 1.00 94.19 93 PRO A O 1
ATOM 751 N N . LEU A 1 94 ? -3.723 -4.422 -8.498 1.00 94.12 94 LEU A N 1
ATOM 752 C CA . LEU A 1 94 ? -3.205 -4.364 -7.133 1.00 94.12 94 LEU A CA 1
ATOM 753 C C . LEU A 1 94 ? -3.219 -2.924 -6.597 1.00 94.12 94 LEU A C 1
ATOM 755 O O . LEU A 1 94 ? -3.671 -2.690 -5.477 1.00 94.12 94 LEU A O 1
ATOM 759 N N . ALA A 1 95 ? -2.829 -1.948 -7.420 1.00 95.50 95 ALA A N 1
ATOM 760 C CA . ALA A 1 95 ? -2.821 -0.537 -7.054 1.00 95.50 95 ALA A CA 1
ATOM 761 C C . ALA A 1 95 ? -4.206 -0.033 -6.628 1.00 95.50 95 ALA A C 1
ATOM 763 O O . ALA A 1 95 ? -4.340 0.647 -5.606 1.00 95.50 95 ALA A O 1
ATOM 764 N N . ARG A 1 96 ? -5.266 -0.431 -7.343 1.00 97.06 96 ARG A N 1
ATOM 765 C CA . ARG A 1 96 ? -6.648 -0.104 -6.959 1.00 97.06 96 ARG A CA 1
ATOM 766 C C . ARG A 1 96 ? -7.002 -0.580 -5.553 1.00 97.06 96 ARG A C 1
ATOM 768 O O . ARG A 1 96 ? -7.727 0.117 -4.848 1.00 97.06 96 ARG A O 1
ATOM 775 N N . ARG A 1 97 ? -6.470 -1.720 -5.111 1.00 97.50 97 ARG A N 1
ATOM 776 C CA 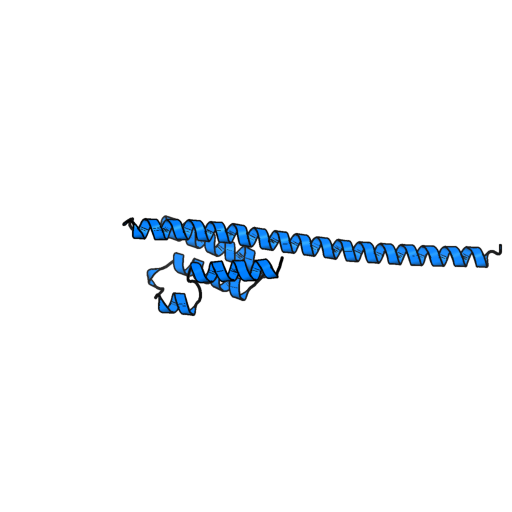. ARG A 1 97 ? -6.699 -2.22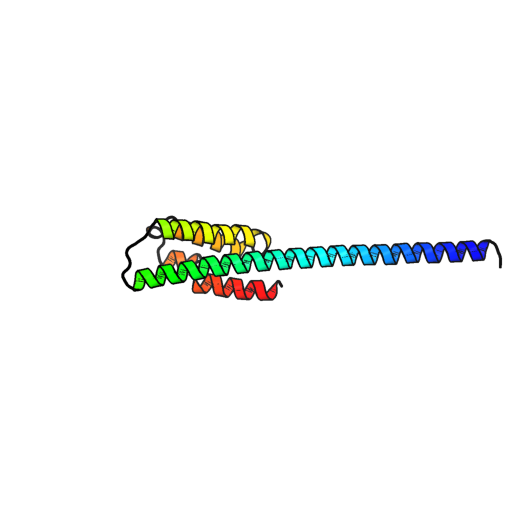1 -3.748 1.00 97.50 97 ARG A CA 1
ATOM 777 C C . ARG A 1 97 ? -5.971 -1.397 -2.694 1.00 97.50 97 ARG A C 1
ATOM 779 O O . ARG A 1 97 ? -6.547 -1.172 -1.635 1.00 97.50 97 ARG A O 1
ATOM 786 N N . PHE A 1 98 ? -4.790 -0.853 -2.990 1.00 97.94 98 PHE A N 1
ATOM 787 C CA . PHE A 1 98 ? -4.147 0.129 -2.105 1.00 97.94 98 PHE A CA 1
ATOM 788 C C . PHE A 1 98 ? -4.982 1.404 -1.972 1.00 97.94 98 PHE A C 1
ATOM 790 O O . PHE A 1 98 ? -5.172 1.906 -0.866 1.00 97.94 98 PHE A O 1
ATOM 797 N N . ARG A 1 99 ? -5.580 1.879 -3.073 1.00 98.25 99 ARG A N 1
ATOM 798 C CA . ARG A 1 99 ? -6.513 3.014 -3.032 1.00 98.25 99 ARG A CA 1
ATOM 799 C C . ARG A 1 99 ? -7.756 2.712 -2.189 1.00 98.25 99 ARG A C 1
ATOM 801 O O . ARG A 1 99 ? -8.193 3.569 -1.427 1.00 98.25 99 ARG A O 1
ATOM 808 N N . LEU A 1 100 ? -8.319 1.509 -2.300 1.00 98.00 100 LEU A N 1
ATOM 809 C CA . LEU A 1 100 ? -9.436 1.078 -1.451 1.00 98.00 100 LEU A CA 1
ATOM 810 C C . LEU A 1 100 ? -9.014 0.966 0.019 1.00 98.00 100 LEU A C 1
ATOM 812 O O . LEU A 1 100 ? -9.762 1.387 0.893 1.00 98.00 100 LEU A O 1
ATOM 816 N N . LYS A 1 101 ? -7.798 0.481 0.300 1.00 97.94 101 LYS A N 1
ATOM 817 C CA . LYS A 1 101 ? -7.242 0.439 1.657 1.00 97.94 101 LYS A CA 1
ATOM 818 C C . LYS A 1 101 ? -7.047 1.835 2.252 1.00 97.94 101 LYS A C 1
ATOM 820 O O . LYS A 1 101 ? -7.325 2.021 3.430 1.00 97.94 101 LYS A O 1
ATOM 825 N N . ALA A 1 102 ? -6.642 2.817 1.449 1.00 98.00 102 ALA A N 1
ATOM 826 C CA . ALA A 1 102 ? -6.642 4.217 1.868 1.00 98.00 102 ALA A CA 1
ATOM 827 C C . ALA A 1 102 ? -8.065 4.690 2.213 1.00 98.00 102 ALA A C 1
ATOM 829 O O . ALA A 1 102 ? -8.290 5.265 3.273 1.00 98.00 102 ALA A O 1
ATOM 830 N N . GLY A 1 103 ? -9.047 4.359 1.367 1.00 97.25 103 GLY A N 1
ATOM 831 C CA . GLY A 1 103 ? -10.463 4.641 1.627 1.00 97.25 103 GLY A CA 1
ATOM 832 C C . GLY A 1 103 ? -11.013 3.975 2.894 1.00 97.25 103 GLY A C 1
ATOM 833 O O . GLY A 1 103 ? -11.829 4.580 3.580 1.00 97.25 103 GLY A O 1
ATOM 834 N N . TYR A 1 104 ? -10.538 2.776 3.239 1.00 97.56 104 TYR A N 1
ATOM 835 C CA . TYR A 1 104 ? -10.841 2.129 4.517 1.00 97.56 104 TYR A CA 1
ATOM 836 C C . TYR A 1 104 ? -10.378 2.977 5.700 1.00 97.56 104 TYR A C 1
ATOM 838 O O . TYR A 1 104 ? -11.135 3.159 6.641 1.00 97.56 104 TYR A O 1
ATOM 846 N N . TRP A 1 105 ? -9.165 3.531 5.657 1.00 97.75 105 TRP A N 1
ATOM 847 C CA . TRP A 1 105 ? -8.658 4.349 6.763 1.00 97.75 105 TRP A CA 1
ATOM 848 C C . TRP A 1 105 ? -9.340 5.706 6.888 1.00 97.75 105 TRP A C 1
ATOM 850 O O . TRP A 1 105 ? -9.439 6.225 7.995 1.00 97.75 105 TRP A O 1
ATOM 860 N N . ARG A 1 106 ? -9.863 6.242 5.784 1.00 95.44 106 ARG A N 1
ATOM 861 C CA . ARG A 1 106 ? -10.669 7.464 5.807 1.00 95.44 106 ARG A CA 1
ATOM 862 C C . ARG A 1 106 ? -11.951 7.300 6.623 1.00 95.44 106 ARG A C 1
ATOM 864 O O . ARG A 1 106 ? -12.340 8.218 7.339 1.00 95.44 106 ARG A O 1
ATOM 871 N N . ASP A 1 107 ? -12.618 6.157 6.483 1.00 93.56 107 ASP A N 1
ATOM 872 C CA . ASP A 1 107 ? -13.859 5.871 7.202 1.00 93.56 107 ASP A CA 1
ATOM 873 C C . ASP A 1 107 ? -14.011 4.370 7.500 1.00 93.56 107 ASP A C 1
ATOM 875 O O . ASP A 1 107 ? -14.732 3.671 6.784 1.00 93.56 107 ASP A O 1
ATOM 879 N N . PRO A 1 108 ? -13.334 3.846 8.540 1.00 92.44 108 PRO A N 1
ATOM 880 C CA . PRO A 1 108 ? -13.314 2.410 8.823 1.00 92.44 108 PRO A CA 1
ATOM 881 C C . PRO A 1 108 ? -14.686 1.832 9.180 1.00 92.44 108 PRO A C 1
ATOM 883 O O . PRO A 1 108 ? -14.927 0.647 8.966 1.00 92.44 108 PRO A O 1
ATOM 886 N N . GLU A 1 109 ? -15.591 2.655 9.713 1.00 93.19 109 GLU A N 1
ATOM 887 C CA . GLU A 1 109 ? -16.900 2.219 10.217 1.00 93.19 109 GLU A CA 1
ATOM 888 C C . GLU A 1 109 ? -17.860 1.829 9.086 1.00 93.19 109 GLU A C 1
ATOM 890 O O . GLU A 1 109 ? -18.756 1.010 9.288 1.00 93.19 109 GLU A O 1
ATOM 895 N N . GLN A 1 110 ? -17.641 2.346 7.873 1.00 92.88 110 GLN A N 1
ATOM 896 C CA . GLN A 1 110 ? -18.405 1.949 6.687 1.00 92.88 110 GLN A CA 1
ATOM 897 C C . GLN A 1 110 ? -17.975 0.593 6.106 1.00 92.88 110 GLN A C 1
ATOM 899 O O . GLN A 1 110 ? -18.637 0.063 5.208 1.00 92.88 110 GLN A O 1
ATOM 904 N N . TRP A 1 111 ? -16.875 0.012 6.589 1.00 94.62 111 TRP A N 1
ATOM 905 C CA . TRP A 1 111 ? -16.329 -1.232 6.059 1.00 94.62 111 TRP A CA 1
ATOM 906 C C . TRP A 1 111 ? -16.603 -2.403 6.996 1.00 94.62 111 TRP A C 1
ATOM 908 O O . TRP A 1 111 ? -15.978 -2.563 8.039 1.00 94.62 111 TRP A O 1
ATOM 918 N N . SER A 1 112 ? -17.498 -3.288 6.569 1.00 95.00 112 SER A N 1
ATOM 919 C CA . SER A 1 112 ? -17.652 -4.604 7.190 1.00 95.00 112 SER A CA 1
ATOM 920 C C . SER A 1 112 ? -16.442 -5.510 6.914 1.00 95.00 112 SER A C 1
ATOM 922 O O . SER A 1 112 ? -15.755 -5.372 5.898 1.00 95.00 112 SER A O 1
ATOM 924 N N . GLU A 1 113 ? -16.220 -6.520 7.757 1.00 92.69 113 GLU A N 1
ATOM 925 C CA . GLU A 1 113 ? -15.190 -7.539 7.494 1.00 92.69 113 GLU A CA 1
ATOM 926 C C . GLU A 1 113 ? -15.417 -8.277 6.164 1.00 92.69 113 GLU A C 1
ATOM 928 O O . GLU A 1 113 ? -14.458 -8.614 5.458 1.00 92.69 113 GLU A O 1
ATOM 933 N N . GLN A 1 114 ? -16.684 -8.485 5.787 1.00 94.81 114 GLN A N 1
ATOM 934 C CA . GLN A 1 114 ? -17.057 -9.091 4.512 1.00 94.81 114 GLN A CA 1
ATOM 935 C C . GLN A 1 114 ? -16.591 -8.223 3.337 1.00 94.81 114 GLN A C 1
ATOM 937 O O . GLN A 1 114 ? -15.861 -8.709 2.474 1.00 94.81 114 GLN A O 1
ATOM 942 N N . THR A 1 115 ? -16.925 -6.930 3.333 1.00 95.06 115 THR A N 1
ATOM 943 C CA . THR A 1 115 ? -16.524 -6.012 2.252 1.00 95.06 115 THR A CA 1
ATOM 944 C C . THR A 1 115 ? -15.008 -5.817 2.192 1.00 95.06 115 THR A C 1
ATOM 946 O O . THR A 1 115 ? -14.446 -5.738 1.100 1.00 95.06 115 THR A O 1
ATOM 949 N N . VAL A 1 116 ? -14.308 -5.830 3.334 1.00 94.88 116 VAL A N 1
ATOM 950 C CA . VAL A 1 116 ? -12.832 -5.842 3.390 1.00 94.88 116 VAL A CA 1
ATOM 951 C C . VAL A 1 116 ? -12.252 -7.091 2.717 1.00 94.88 116 VAL A C 1
ATOM 953 O O . VAL A 1 116 ? -11.255 -7.009 1.987 1.00 94.88 116 VAL A O 1
ATOM 956 N N . THR A 1 117 ? -12.865 -8.248 2.961 1.00 93.88 117 THR A N 1
ATOM 957 C CA . THR A 1 117 ? -12.422 -9.540 2.426 1.00 93.88 117 THR A CA 1
ATOM 958 C C . THR A 1 117 ? -12.682 -9.648 0.926 1.00 93.88 117 THR A C 1
ATOM 960 O O . THR A 1 117 ? -11.774 -10.030 0.180 1.00 93.88 117 THR A O 1
ATOM 963 N N . GLU A 1 118 ? -13.880 -9.269 0.481 1.00 94.31 118 GLU A N 1
ATOM 964 C CA . GLU A 1 118 ? -14.293 -9.250 -0.927 1.00 94.31 118 GLU A CA 1
ATOM 965 C C . GLU A 1 118 ? -13.456 -8.265 -1.749 1.00 94.31 118 GLU A C 1
ATOM 967 O O . GLU A 1 118 ? -12.966 -8.614 -2.823 1.00 94.31 118 GLU A O 1
ATOM 972 N N . ALA A 1 119 ? -13.194 -7.068 -1.211 1.00 94.44 119 ALA A N 1
ATOM 973 C CA . ALA A 1 119 ? -12.307 -6.090 -1.840 1.00 94.44 119 ALA A CA 1
ATOM 974 C C . ALA A 1 119 ? -10.827 -6.523 -1.830 1.00 94.44 119 ALA A C 1
ATOM 976 O O . ALA A 1 119 ? -9.998 -5.934 -2.527 1.00 94.44 119 ALA A O 1
ATOM 977 N N . GLY A 1 120 ? -10.470 -7.536 -1.032 1.00 95.62 120 GLY A N 1
ATOM 978 C CA . GLY A 1 120 ? -9.104 -8.040 -0.924 1.00 95.62 120 GLY A CA 1
ATOM 979 C C . GLY A 1 120 ? -8.130 -7.042 -0.291 1.00 95.62 120 GLY A C 1
ATOM 980 O O . GLY A 1 120 ? -6.951 -7.062 -0.635 1.00 95.62 120 GLY A O 1
ATOM 981 N N . ILE A 1 121 ? -8.606 -6.180 0.617 1.00 96.62 121 ILE A N 1
ATOM 982 C CA . ILE A 1 121 ? -7.812 -5.113 1.265 1.00 96.62 121 ILE A CA 1
ATOM 983 C C . ILE A 1 121 ? -7.382 -5.459 2.702 1.00 96.62 121 ILE A C 1
ATOM 985 O O . ILE A 1 121 ? -6.877 -4.614 3.452 1.00 96.62 121 ILE A O 1
ATOM 989 N N . GLY A 1 122 ? -7.592 -6.706 3.125 1.00 95.69 122 GLY A N 1
ATOM 990 C CA . GLY A 1 122 ? -7.046 -7.220 4.378 1.00 95.69 122 GLY A CA 1
ATOM 991 C C . GLY A 1 122 ? -5.518 -7.137 4.366 1.00 95.69 122 GLY A C 1
ATOM 992 O O . GLY A 1 122 ? -4.894 -7.593 3.411 1.00 95.69 122 GLY A O 1
ATOM 993 N N . LEU A 1 123 ? -4.923 -6.571 5.424 1.00 95.31 123 LEU A N 1
ATOM 994 C CA . LEU A 1 123 ? -3.501 -6.197 5.474 1.00 95.31 123 LEU A CA 1
ATOM 995 C C . LEU A 1 123 ? -2.567 -7.340 5.058 1.00 95.31 123 LEU A C 1
ATOM 997 O O . LEU A 1 123 ? -1.794 -7.207 4.116 1.00 95.31 123 LEU A O 1
ATOM 1001 N N . LYS A 1 124 ? -2.695 -8.495 5.717 1.00 93.62 124 LYS A N 1
ATOM 1002 C CA . LYS A 1 124 ? -1.862 -9.666 5.432 1.00 93.62 124 LYS A CA 1
ATOM 1003 C C . LYS A 1 124 ? -1.996 -10.128 3.978 1.00 93.62 124 LYS A C 1
ATOM 1005 O O . LYS A 1 124 ? -1.005 -10.472 3.350 1.00 93.62 124 LYS A O 1
ATOM 1010 N N . ARG A 1 125 ? -3.219 -10.124 3.438 1.00 93.69 125 ARG A N 1
ATOM 1011 C CA . ARG A 1 125 ? -3.497 -10.568 2.066 1.00 93.69 125 ARG A CA 1
ATOM 1012 C C . ARG A 1 125 ? -2.842 -9.646 1.043 1.00 93.69 125 ARG A C 1
ATOM 1014 O O . ARG A 1 125 ? -2.126 -10.124 0.173 1.00 93.69 125 ARG A O 1
ATOM 1021 N N . ILE A 1 126 ? -3.094 -8.343 1.157 1.00 93.31 126 ILE A N 1
ATOM 1022 C CA . ILE A 1 126 ? -2.633 -7.363 0.172 1.00 93.31 126 ILE A CA 1
ATOM 1023 C C . ILE A 1 126 ? -1.105 -7.204 0.185 1.00 93.31 126 ILE A C 1
ATOM 1025 O O . ILE A 1 126 ? -0.512 -7.051 -0.878 1.00 93.31 126 ILE A O 1
ATOM 1029 N N . VAL A 1 127 ? -0.463 -7.313 1.355 1.00 93.88 127 VAL A N 1
ATOM 1030 C CA . VAL A 1 127 ? 1.006 -7.286 1.475 1.00 93.88 127 VAL A CA 1
ATOM 1031 C C . VAL A 1 127 ? 1.637 -8.539 0.865 1.00 93.88 127 VAL A C 1
ATOM 1033 O O . VAL A 1 127 ? 2.522 -8.411 0.026 1.00 93.88 127 VAL A O 1
ATOM 1036 N N . LEU A 1 128 ? 1.146 -9.739 1.208 1.00 92.12 128 LEU A N 1
ATOM 1037 C CA . LEU A 1 128 ? 1.681 -10.994 0.658 1.00 92.12 128 LEU A CA 1
ATOM 1038 C C . LEU A 1 128 ? 1.581 -11.052 -0.869 1.00 92.12 128 LEU A C 1
ATOM 1040 O O . LEU A 1 128 ? 2.505 -11.500 -1.542 1.00 92.12 128 LEU A O 1
ATOM 1044 N N . GLU A 1 129 ? 0.453 -10.609 -1.419 1.00 90.94 129 GLU A N 1
ATOM 1045 C CA . GLU A 1 129 ? 0.252 -10.601 -2.864 1.00 90.94 129 GLU A CA 1
ATOM 1046 C C . GLU A 1 129 ? 1.164 -9.591 -3.566 1.00 90.94 129 GLU A C 1
ATOM 1048 O O . GLU A 1 129 ? 1.713 -9.887 -4.626 1.00 90.94 129 GLU A O 1
ATOM 1053 N N . ALA A 1 130 ? 1.360 -8.418 -2.965 1.00 89.25 130 ALA A N 1
ATOM 1054 C CA . ALA A 1 130 ? 2.269 -7.417 -3.494 1.00 89.25 130 ALA A CA 1
ATOM 1055 C C . ALA A 1 130 ? 3.723 -7.896 -3.480 1.00 89.25 130 ALA A C 1
ATOM 1057 O O . ALA A 1 130 ? 4.393 -7.787 -4.504 1.00 89.25 130 ALA A O 1
ATOM 1058 N N . ASP A 1 131 ? 4.183 -8.486 -2.374 1.00 87.56 131 ASP A N 1
ATOM 1059 C CA . ASP A 1 131 ? 5.518 -9.078 -2.298 1.00 87.56 131 ASP A CA 1
ATOM 1060 C C . ASP A 1 131 ? 5.689 -10.165 -3.367 1.00 87.56 131 ASP A C 1
ATOM 1062 O O . ASP A 1 131 ? 6.665 -10.135 -4.113 1.00 87.56 131 ASP A O 1
ATOM 1066 N N . PHE A 1 132 ? 4.728 -11.084 -3.508 1.00 87.88 132 PHE A N 1
ATOM 1067 C CA . PHE A 1 132 ? 4.802 -12.146 -4.515 1.00 87.88 132 PHE A CA 1
ATOM 1068 C C . PHE A 1 132 ? 4.905 -11.593 -5.944 1.00 87.88 132 PHE A C 1
ATOM 1070 O O . PHE A 1 132 ? 5.778 -12.005 -6.707 1.00 87.88 132 PHE A O 1
ATOM 1077 N N . LEU A 1 133 ? 4.035 -10.647 -6.307 1.00 81.19 133 LEU A N 1
ATOM 1078 C CA . LEU A 1 133 ? 3.985 -10.098 -7.663 1.00 81.19 133 LEU A CA 1
ATOM 1079 C C . LEU A 1 133 ? 5.224 -9.267 -7.996 1.00 81.19 133 LEU A C 1
ATOM 1081 O O . LEU A 1 133 ? 5.722 -9.332 -9.116 1.00 81.19 133 LEU A O 1
ATOM 1085 N N . LEU A 1 134 ? 5.741 -8.504 -7.037 1.00 74.88 134 LEU A N 1
ATOM 1086 C CA . LEU A 1 134 ? 6.882 -7.624 -7.272 1.00 74.88 134 LEU A CA 1
ATOM 1087 C C . LEU A 1 134 ? 8.204 -8.393 -7.366 1.00 74.88 134 LEU A C 1
ATOM 1089 O O . LEU A 1 134 ? 9.074 -7.984 -8.128 1.00 74.88 134 LEU A O 1
ATOM 1093 N N . HIS A 1 135 ? 8.318 -9.552 -6.710 1.00 75.69 135 HIS A N 1
ATOM 1094 C CA . HIS A 1 135 ? 9.448 -10.466 -6.919 1.00 75.69 135 HIS A CA 1
ATOM 1095 C C . HIS A 1 135 ? 9.436 -11.153 -8.296 1.00 75.69 135 HIS A C 1
ATOM 1097 O O . HIS A 1 135 ? 10.474 -11.645 -8.721 1.00 75.69 135 HIS A O 1
ATOM 1103 N N . GLN A 1 136 ? 8.296 -11.212 -8.997 1.00 70.19 136 GLN A N 1
ATOM 1104 C CA . GLN A 1 136 ? 8.233 -11.764 -10.360 1.00 70.19 136 GLN A CA 1
ATOM 1105 C C . GLN A 1 136 ? 8.494 -10.726 -11.461 1.00 70.19 136 GLN A C 1
ATOM 1107 O O . GLN A 1 136 ? 8.746 -11.108 -12.602 1.00 70.19 136 GLN A O 1
ATOM 1112 N N . VAL A 1 137 ? 8.392 -9.430 -11.143 1.00 61.25 137 VAL A N 1
ATOM 1113 C CA . VAL A 1 137 ? 8.506 -8.322 -12.111 1.00 61.25 137 VAL A CA 1
ATOM 1114 C C . VAL A 1 137 ? 9.897 -7.655 -12.082 1.00 61.25 137 VAL A C 1
ATOM 1116 O O . VAL A 1 137 ? 10.220 -6.919 -13.014 1.00 61.25 137 VAL A O 1
ATOM 1119 N N . GLY A 1 138 ? 10.719 -7.901 -11.050 1.00 52.06 138 GLY A N 1
ATOM 1120 C CA . GLY A 1 138 ? 12.105 -7.400 -10.922 1.00 52.06 138 GLY A CA 1
ATOM 1121 C C . GLY A 1 138 ? 13.174 -8.355 -11.449 1.00 52.06 138 GLY A C 1
ATOM 1122 O O . GLY A 1 138 ? 14.203 -7.853 -11.982 1.00 52.06 138 GLY A O 1
#